Protein AF-A0A1F8SDD2-F1 (afdb_monomer_lite)

Secondary structure (DSSP, 8-state):
------PPP-HHHHHHHHHHHHHHHHHHHHHHTTS-S-EEEE--SSHHHHHHHHHHHHHHTTEEEEEEE-GGG-EEEEEEE--

Sequence (83 aa):
MDAITFLPSPHAADETIGHDLAEIDAAIGLVVHGLATRVQLVGLKGPEAVAATALAHAQAARVRFSLDRGACGTVALTLGPRS

pLDDT: mean 86.62, std 14.25, range [48.44, 97.94]

Radius of gyration: 15.89 Å; chains: 1; bounding box: 43×44×41 Å

Structure (mmCIF, N/CA/C/O backbone):
data_AF-A0A1F8SDD2-F1
#
_entry.id   AF-A0A1F8SDD2-F1
#
loop_
_atom_site.group_PDB
_atom_site.id
_atom_site.type_symbol
_atom_site.label_atom_id
_atom_site.label_alt_id
_atom_site.label_comp_id
_atom_site.label_asym_id
_atom_site.label_entity_id
_atom_site.label_seq_id
_atom_site.pdbx_PDB_ins_code
_atom_site.Cartn_x
_atom_site.Cartn_y
_atom_site.Cartn_z
_atom_site.occupancy
_atom_site.B_iso_or_equiv
_atom_site.auth_seq_id
_atom_site.auth_comp_id
_atom_site.auth_asym_id
_atom_site.auth_atom_id
_atom_site.pdbx_PDB_model_num
ATOM 1 N N . MET A 1 1 ? 30.863 29.078 -24.159 1.00 48.44 1 MET A N 1
ATOM 2 C CA . MET A 1 1 ? 29.399 28.900 -24.227 1.00 48.44 1 MET A CA 1
ATOM 3 C C . MET A 1 1 ? 29.145 27.434 -23.961 1.00 48.44 1 MET A C 1
ATOM 5 O O . MET A 1 1 ? 29.485 26.629 -24.817 1.00 48.44 1 MET A O 1
ATOM 9 N N . ASP A 1 2 ? 28.665 27.093 -22.768 1.00 50.22 2 ASP A N 1
ATOM 10 C CA . ASP A 1 2 ? 28.355 25.704 -22.425 1.00 50.22 2 ASP A CA 1
ATOM 11 C C . ASP A 1 2 ? 27.069 25.272 -23.132 1.00 50.22 2 ASP A C 1
ATOM 13 O O . ASP A 1 2 ? 26.060 25.979 -23.106 1.00 50.22 2 ASP A O 1
ATOM 17 N N . ALA A 1 3 ? 27.122 24.128 -23.812 1.00 58.34 3 ALA A N 1
ATOM 18 C CA . ALA A 1 3 ? 25.972 23.558 -24.494 1.00 58.34 3 ALA A CA 1
ATOM 19 C C . ALA A 1 3 ? 25.027 22.936 -23.456 1.00 58.34 3 ALA A C 1
ATOM 21 O O . ALA A 1 3 ? 25.346 21.918 -22.840 1.00 58.34 3 ALA A O 1
ATOM 22 N N . ILE A 1 4 ? 23.853 23.540 -23.262 1.00 66.81 4 ILE A N 1
ATOM 23 C CA . ILE A 1 4 ? 22.789 22.946 -22.447 1.00 66.81 4 ILE A CA 1
ATOM 24 C C . ILE A 1 4 ? 22.265 21.718 -23.198 1.00 66.81 4 ILE A C 1
ATOM 26 O O . ILE A 1 4 ? 21.622 21.839 -24.239 1.00 66.81 4 ILE A O 1
ATOM 30 N N . THR A 1 5 ? 22.557 20.529 -22.672 1.00 65.44 5 THR A N 1
ATOM 31 C CA . THR A 1 5 ? 21.987 19.272 -23.166 1.00 65.44 5 THR A CA 1
ATOM 32 C C .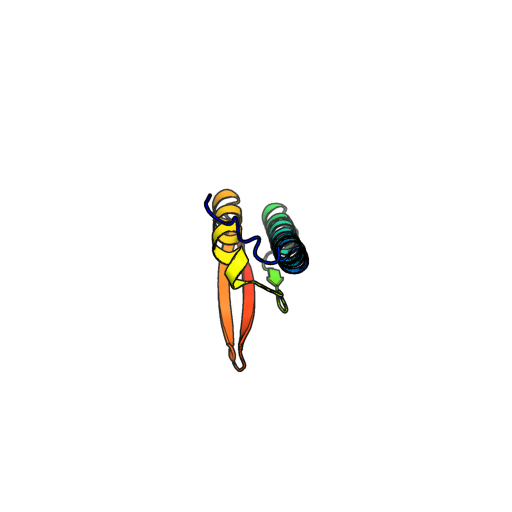 THR A 1 5 ? 20.664 19.031 -22.452 1.00 65.44 5 THR A C 1
ATOM 34 O O . THR A 1 5 ? 20.644 18.755 -21.254 1.00 65.44 5 THR A O 1
ATOM 37 N N . PHE A 1 6 ? 19.553 19.136 -23.178 1.00 61.53 6 PHE A N 1
ATOM 38 C CA . PHE A 1 6 ? 18.249 18.710 -22.678 1.00 61.53 6 PHE A CA 1
ATOM 39 C C . PHE A 1 6 ? 18.123 17.193 -22.849 1.00 61.53 6 PHE A C 1
ATOM 41 O O . PHE A 1 6 ? 18.090 16.684 -23.968 1.00 61.53 6 PHE A O 1
ATOM 48 N N . LEU A 1 7 ? 18.085 16.474 -21.727 1.00 59.59 7 LEU A N 1
ATOM 49 C CA . LEU A 1 7 ? 17.754 15.050 -21.687 1.00 59.59 7 LEU A CA 1
ATOM 50 C C . LEU A 1 7 ? 16.233 14.870 -21.844 1.00 59.59 7 LEU A C 1
ATOM 52 O O . LEU A 1 7 ? 15.475 15.731 -21.388 1.00 59.59 7 LEU A O 1
ATOM 56 N N . PRO A 1 8 ? 15.766 13.780 -22.480 1.00 52.16 8 PRO A N 1
ATOM 57 C CA . PRO A 1 8 ? 14.341 13.522 -22.650 1.00 52.16 8 PRO A CA 1
ATOM 58 C C . PRO A 1 8 ? 13.636 13.507 -21.286 1.00 52.16 8 PRO A C 1
ATOM 60 O O . PRO A 1 8 ? 13.986 12.726 -20.404 1.00 52.16 8 PRO A O 1
ATOM 63 N N . SER A 1 9 ? 12.652 14.395 -21.114 1.00 56.47 9 SER A N 1
ATOM 64 C CA . SER A 1 9 ? 11.793 14.429 -19.929 1.00 56.47 9 SER A CA 1
ATOM 65 C C . SER A 1 9 ? 10.855 13.219 -19.970 1.00 56.47 9 SER A C 1
ATOM 67 O O . SER A 1 9 ? 10.104 13.070 -20.939 1.00 56.47 9 SER A O 1
ATOM 69 N N . PRO A 1 10 ? 10.870 12.340 -18.958 1.00 55.09 10 PRO A N 1
ATOM 70 C CA . PRO A 1 10 ? 10.096 11.115 -18.975 1.00 55.09 10 PRO A CA 1
ATOM 71 C C . PRO A 1 10 ? 8.684 11.404 -18.450 1.00 55.09 10 PRO A C 1
ATOM 73 O O . PRO A 1 10 ? 8.286 10.860 -17.428 1.00 55.09 10 PRO A O 1
ATOM 76 N N . HIS A 1 11 ? 7.916 12.261 -19.131 1.00 56.16 11 HIS A N 1
ATOM 77 C CA . HIS A 1 11 ? 6.548 12.625 -18.718 1.00 56.16 11 HIS A CA 1
ATOM 78 C C . HIS A 1 11 ? 5.675 11.391 -18.409 1.00 56.16 11 HIS A C 1
ATOM 80 O O . HIS A 1 11 ? 4.954 11.364 -17.418 1.00 56.16 11 HIS A O 1
ATOM 86 N N . ALA A 1 12 ? 5.819 10.319 -19.194 1.00 60.12 12 ALA A N 1
ATOM 87 C CA . ALA A 1 12 ? 5.113 9.057 -18.964 1.00 60.12 12 ALA A CA 1
ATOM 88 C C . ALA A 1 12 ? 5.534 8.328 -17.667 1.00 60.12 12 ALA A C 1
ATOM 90 O O . ALA A 1 12 ? 4.740 7.584 -17.086 1.00 60.12 12 ALA A O 1
ATOM 91 N N . ALA A 1 13 ? 6.775 8.517 -17.205 1.00 61.47 13 ALA A N 1
ATOM 92 C CA . ALA A 1 13 ? 7.242 7.969 -15.934 1.00 61.47 13 ALA A CA 1
ATOM 93 C C . ALA A 1 13 ? 6.686 8.768 -14.746 1.00 61.47 13 ALA A C 1
ATOM 95 O O . ALA A 1 13 ? 6.263 8.153 -13.770 1.00 61.47 13 ALA A O 1
ATOM 96 N N . ASP A 1 14 ? 6.604 10.098 -14.855 1.00 67.81 14 ASP A N 1
ATOM 97 C CA . ASP A 1 14 ? 6.001 10.954 -13.821 1.00 67.81 14 ASP A CA 1
ATOM 98 C C . ASP A 1 14 ? 4.506 10.654 -13.631 1.00 67.81 14 ASP A C 1
ATOM 100 O O . ASP A 1 14 ? 4.043 10.509 -12.499 1.00 67.81 14 ASP A O 1
ATOM 104 N N . GLU A 1 15 ? 3.754 10.465 -14.720 1.00 75.44 15 GLU A N 1
ATOM 105 C CA . GLU A 1 15 ? 2.340 10.061 -14.654 1.00 75.44 15 GLU A CA 1
ATOM 106 C C . GLU A 1 15 ? 2.162 8.686 -13.998 1.00 75.44 15 GLU A C 1
ATOM 108 O O . GLU A 1 15 ? 1.243 8.471 -13.206 1.00 75.44 15 GLU A O 1
ATOM 113 N N . THR A 1 16 ? 3.068 7.755 -14.297 1.00 79.00 16 THR A N 1
ATOM 114 C CA . THR A 1 16 ? 3.050 6.405 -13.728 1.00 79.00 16 THR A CA 1
ATOM 115 C C . THR A 1 16 ? 3.333 6.418 -12.222 1.00 79.00 16 THR A C 1
ATOM 117 O O . THR A 1 16 ? 2.625 5.759 -11.462 1.00 79.00 16 THR A O 1
ATOM 120 N N . ILE A 1 17 ? 4.325 7.200 -11.784 1.00 85.94 17 ILE A N 1
ATOM 121 C CA . ILE A 1 17 ? 4.658 7.398 -10.365 1.00 85.94 17 ILE A CA 1
ATOM 122 C C . ILE A 1 17 ? 3.484 8.052 -9.630 1.00 85.94 17 ILE A C 1
ATOM 124 O O . ILE A 1 17 ? 3.111 7.608 -8.544 1.00 85.94 17 ILE A O 1
ATOM 128 N N . GLY A 1 18 ? 2.876 9.078 -10.232 1.00 87.69 18 GLY A N 1
ATOM 129 C CA . GLY A 1 18 ? 1.707 9.752 -9.671 1.00 87.69 18 GLY A CA 1
ATOM 130 C C . GLY A 1 18 ? 0.514 8.811 -9.495 1.00 87.69 18 GLY A C 1
ATOM 131 O O . GLY A 1 18 ? -0.137 8.839 -8.452 1.00 87.69 18 GLY A O 1
ATOM 132 N N . HIS A 1 19 ? 0.262 7.940 -10.475 1.00 90.50 19 HIS A N 1
ATOM 133 C CA . HIS A 1 19 ? -0.812 6.950 -10.405 1.00 90.50 19 HIS A CA 1
ATOM 134 C C . HIS A 1 19 ? -0.588 5.936 -9.277 1.00 90.50 19 HIS A C 1
ATO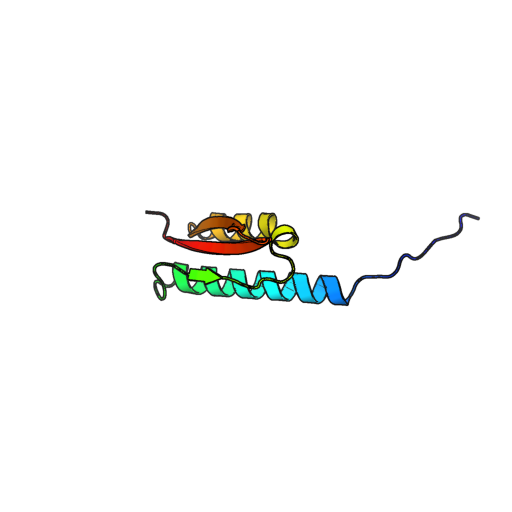M 136 O O . HIS A 1 19 ? -1.480 5.720 -8.460 1.00 90.50 19 HIS A O 1
ATOM 142 N N . ASP A 1 20 ? 0.598 5.329 -9.198 1.00 93.81 20 ASP A N 1
ATOM 143 C CA . ASP A 1 20 ? 0.902 4.347 -8.152 1.00 93.81 20 ASP A CA 1
ATOM 144 C C . ASP A 1 20 ? 0.816 4.962 -6.749 1.00 93.81 20 ASP A C 1
ATOM 146 O O . ASP A 1 20 ? 0.302 4.330 -5.826 1.00 93.81 20 ASP A O 1
ATOM 150 N N . LEU A 1 21 ? 1.282 6.204 -6.579 1.00 95.31 21 LEU A N 1
ATOM 151 C CA . LEU A 1 21 ? 1.176 6.901 -5.300 1.00 95.31 21 LEU A CA 1
ATOM 152 C C . LEU A 1 21 ? -0.288 7.189 -4.930 1.00 95.31 21 LEU A C 1
ATOM 154 O O . LEU A 1 21 ? -0.669 6.974 -3.782 1.00 95.31 21 LEU A O 1
ATOM 158 N N . ALA A 1 22 ? -1.118 7.600 -5.894 1.00 95.81 22 ALA A N 1
ATOM 159 C CA . ALA A 1 22 ? -2.543 7.839 -5.669 1.00 95.81 22 ALA A CA 1
ATOM 160 C C . ALA A 1 22 ? -3.296 6.564 -5.242 1.00 95.81 22 ALA A C 1
ATOM 162 O O . ALA A 1 22 ? -4.118 6.612 -4.326 1.00 95.81 22 ALA A O 1
ATOM 163 N N . GLU A 1 23 ? -2.985 5.418 -5.854 1.00 96.62 23 GLU A N 1
ATOM 164 C CA . GLU A 1 23 ? -3.540 4.113 -5.463 1.00 96.62 23 GLU A CA 1
ATOM 165 C C . GLU A 1 23 ? -3.151 3.740 -4.024 1.00 96.62 23 GLU A C 1
ATOM 167 O O . GLU A 1 23 ? -3.978 3.273 -3.234 1.00 96.62 23 GLU A O 1
ATOM 172 N N . ILE A 1 24 ? -1.894 3.991 -3.646 1.00 96.88 24 ILE A N 1
ATOM 173 C CA . ILE A 1 24 ? -1.420 3.746 -2.282 1.00 96.88 24 ILE A CA 1
ATOM 174 C C . ILE A 1 24 ? -2.122 4.670 -1.282 1.00 96.88 24 ILE A C 1
ATOM 176 O O . ILE A 1 24 ? -2.563 4.198 -0.233 1.00 96.88 24 ILE A O 1
ATOM 180 N N . ASP A 1 25 ? -2.271 5.955 -1.597 1.00 97.94 25 ASP A N 1
ATOM 181 C CA . ASP A 1 25 ? -2.951 6.922 -0.730 1.00 97.94 25 ASP A CA 1
ATOM 182 C C . ASP A 1 25 ? -4.433 6.576 -0.542 1.00 97.94 25 ASP A C 1
ATOM 184 O O . ASP A 1 25 ? -4.951 6.633 0.578 1.00 97.94 25 ASP A O 1
ATOM 188 N N . ALA A 1 26 ? -5.106 6.120 -1.602 1.00 97.88 26 ALA A N 1
ATOM 189 C CA . ALA A 1 26 ? -6.468 5.605 -1.511 1.00 97.88 26 ALA A CA 1
ATOM 190 C C . ALA A 1 26 ? -6.544 4.379 -0.586 1.00 97.88 26 ALA A C 1
ATOM 192 O O . ALA A 1 26 ? -7.406 4.309 0.296 1.00 97.88 26 ALA A O 1
ATOM 193 N N . ALA A 1 27 ? -5.609 3.437 -0.724 1.00 97.69 27 ALA A N 1
ATOM 194 C CA . ALA A 1 27 ? -5.545 2.247 0.116 1.00 97.69 27 ALA A CA 1
ATOM 195 C C . ALA A 1 27 ? -5.235 2.569 1.592 1.00 97.69 27 ALA A C 1
ATOM 197 O O . ALA A 1 27 ? -5.824 1.962 2.490 1.00 97.69 27 ALA A O 1
ATOM 198 N N . ILE A 1 28 ? -4.375 3.559 1.863 1.00 97.81 28 ILE A N 1
ATOM 199 C CA . ILE A 1 28 ? -4.168 4.114 3.210 1.00 97.81 28 ILE A CA 1
ATOM 200 C C . ILE A 1 28 ? -5.491 4.675 3.738 1.00 97.81 28 ILE A C 1
ATOM 202 O O . ILE A 1 28 ? -5.880 4.360 4.864 1.00 97.81 28 ILE A O 1
ATOM 206 N N . GLY A 1 29 ? -6.212 5.443 2.917 1.00 97.44 29 GLY A N 1
ATOM 207 C CA . GLY A 1 29 ? -7.533 5.974 3.242 1.00 97.44 29 GLY A CA 1
ATOM 208 C C . GLY A 1 29 ? -8.521 4.884 3.662 1.00 97.44 29 GLY A C 1
ATOM 209 O O . GLY A 1 29 ? -9.175 5.029 4.695 1.00 97.44 29 GLY A O 1
ATOM 210 N N . LEU A 1 30 ? -8.590 3.767 2.933 1.00 97.56 30 LEU A N 1
ATOM 211 C CA . LEU A 1 30 ? -9.458 2.636 3.290 1.00 97.56 30 LEU A CA 1
ATOM 212 C C . LEU A 1 30 ? -9.140 2.068 4.680 1.00 97.56 30 LEU A C 1
ATOM 214 O O . LEU A 1 30 ? -10.056 1.761 5.444 1.00 97.56 30 LEU A O 1
ATOM 218 N N . VAL A 1 31 ? -7.856 1.955 5.031 1.00 97.38 31 VAL A N 1
ATOM 219 C CA . VAL A 1 31 ? -7.432 1.454 6.347 1.00 97.38 31 VAL A CA 1
ATOM 220 C C . VAL A 1 31 ? -7.728 2.466 7.454 1.00 97.38 31 VAL A C 1
ATOM 222 O O . VAL A 1 31 ? -8.273 2.094 8.492 1.00 97.38 31 VAL A O 1
ATOM 225 N N . VAL A 1 32 ? -7.415 3.746 7.236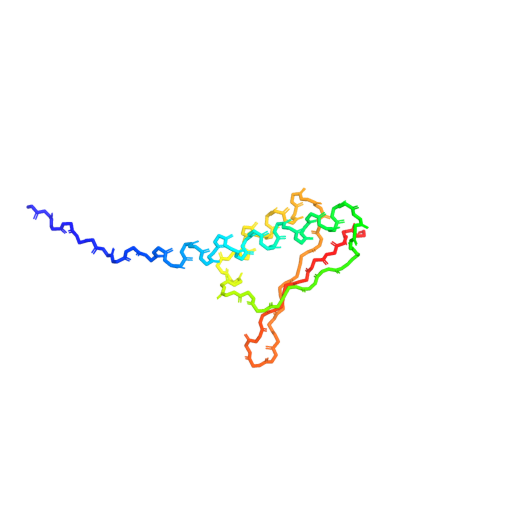 1.00 97.31 32 VAL A N 1
ATOM 226 C CA . VAL A 1 32 ? -7.629 4.824 8.219 1.00 97.31 32 VAL A CA 1
ATOM 227 C C . VAL A 1 32 ? -9.104 4.967 8.589 1.00 97.31 32 VAL A C 1
ATOM 229 O O . VAL A 1 32 ? -9.428 5.132 9.763 1.00 97.31 32 VAL A O 1
ATOM 232 N N . HIS A 1 33 ? -10.004 4.860 7.611 1.00 96.69 33 HIS A N 1
ATOM 233 C CA . HIS A 1 33 ? -11.447 4.963 7.842 1.00 96.69 33 HIS A CA 1
ATOM 234 C C . HIS A 1 33 ? -12.076 3.655 8.354 1.00 96.69 33 HIS A C 1
ATOM 236 O O . HIS A 1 33 ? -13.295 3.578 8.493 1.00 96.69 33 HIS A O 1
ATOM 242 N N . GLY A 1 34 ? -11.276 2.614 8.616 1.00 95.00 34 GLY A N 1
ATOM 243 C CA . GLY A 1 34 ? -11.770 1.316 9.081 1.00 95.00 34 GLY A CA 1
ATOM 244 C C . GLY A 1 34 ? -12.597 0.551 8.043 1.00 95.00 34 GLY A C 1
ATOM 245 O O . GLY A 1 34 ? -13.281 -0.406 8.395 1.00 95.00 34 GLY A O 1
ATOM 246 N N . LEU A 1 35 ? -12.536 0.954 6.769 1.00 96.44 35 LEU A N 1
ATOM 247 C CA . LEU A 1 35 ? -13.239 0.302 5.661 1.00 96.44 35 LEU A CA 1
ATOM 248 C C . LEU A 1 35 ? -12.533 -0.986 5.219 1.00 96.44 35 LEU A C 1
ATOM 250 O O . LEU A 1 35 ? -13.161 -1.874 4.647 1.00 96.44 35 LEU A O 1
ATOM 254 N N . ALA A 1 36 ? -11.234 -1.098 5.504 1.00 95.50 36 ALA A N 1
ATOM 255 C CA . ALA A 1 36 ? -10.447 -2.301 5.283 1.00 95.50 36 ALA A CA 1
ATOM 256 C C . ALA A 1 36 ? -9.492 -2.560 6.456 1.00 95.50 36 ALA A C 1
ATOM 258 O O . ALA A 1 36 ? -8.786 -1.668 6.917 1.00 95.50 36 ALA A O 1
ATOM 259 N N . THR A 1 37 ? -9.415 -3.811 6.915 1.00 93.62 37 THR A N 1
ATOM 260 C CA . THR A 1 37 ? -8.430 -4.239 7.927 1.00 93.62 37 THR A CA 1
ATOM 261 C C . THR A 1 37 ? -7.082 -4.601 7.309 1.00 93.62 37 THR A C 1
ATOM 263 O O . THR A 1 37 ? -6.063 -4.609 7.993 1.00 93.62 37 THR A O 1
ATOM 266 N N . ARG A 1 38 ? -7.056 -4.910 6.011 1.00 95.81 38 ARG A N 1
ATOM 267 C CA . ARG A 1 38 ? -5.841 -5.177 5.246 1.00 95.81 38 ARG A CA 1
ATOM 268 C C . ARG A 1 38 ? -6.098 -4.881 3.775 1.00 95.81 38 ARG A C 1
ATOM 270 O O . ARG A 1 38 ? -7.087 -5.362 3.231 1.00 95.81 38 ARG A O 1
ATOM 277 N N . VAL A 1 39 ? -5.193 -4.150 3.134 1.00 96.81 39 VAL A N 1
ATOM 278 C CA . VAL A 1 39 ? -5.207 -3.925 1.681 1.00 96.81 39 VAL A CA 1
ATOM 279 C C . VAL A 1 39 ? -3.907 -4.456 1.101 1.00 96.81 39 VAL A C 1
ATOM 281 O O . VAL A 1 39 ? -2.837 -4.185 1.643 1.00 96.81 39 VAL A O 1
ATOM 284 N N . GLN A 1 40 ? -3.996 -5.233 0.025 1.00 96.25 40 GLN A N 1
ATOM 285 C CA . GLN A 1 40 ? -2.837 -5.680 -0.738 1.00 96.25 40 GLN A CA 1
ATOM 286 C C . GLN A 1 40 ? -2.944 -5.121 -2.155 1.00 96.25 40 GLN A C 1
ATOM 288 O O . GLN A 1 40 ? -3.880 -5.453 -2.877 1.00 96.25 40 GLN A O 1
ATOM 293 N N . LEU A 1 41 ? -1.991 -4.276 -2.535 1.00 94.12 41 LEU A N 1
ATOM 294 C CA . LEU A 1 41 ? -1.849 -3.765 -3.891 1.00 94.12 41 LEU A CA 1
ATOM 295 C C . LEU A 1 41 ? -0.844 -4.632 -4.647 1.00 94.12 41 LEU A C 1
ATOM 297 O O . LEU A 1 41 ? 0.244 -4.929 -4.145 1.00 94.12 41 LEU A O 1
ATOM 301 N N . VAL A 1 42 ? -1.225 -5.037 -5.853 1.00 92.44 42 VAL A N 1
ATOM 302 C CA . VAL A 1 42 ? -0.415 -5.828 -6.784 1.00 92.44 42 VAL A CA 1
ATOM 303 C C . VAL A 1 42 ? -0.432 -5.154 -8.150 1.00 92.44 42 VAL A C 1
ATOM 305 O O . VAL A 1 42 ? -1.396 -4.474 -8.490 1.00 92.44 42 VAL A O 1
ATOM 308 N N . GLY A 1 43 ? 0.626 -5.344 -8.939 1.00 88.88 43 GLY A N 1
ATOM 309 C CA . GLY A 1 43 ? 0.695 -4.778 -10.290 1.00 88.88 43 GLY A CA 1
ATOM 310 C C . GLY A 1 43 ? 0.951 -3.268 -10.339 1.00 88.88 43 GLY A C 1
ATOM 311 O O . GLY A 1 43 ? 0.671 -2.648 -11.362 1.00 88.88 43 GLY A O 1
ATOM 312 N N . LEU A 1 44 ? 1.492 -2.686 -9.261 1.00 89.50 44 LEU A N 1
ATOM 313 C CA . LEU A 1 44 ? 2.066 -1.339 -9.294 1.00 89.50 44 LEU A CA 1
ATOM 314 C C . LEU A 1 44 ? 3.171 -1.292 -10.359 1.00 89.50 44 LEU A C 1
ATOM 316 O O . LEU A 1 44 ? 3.944 -2.244 -10.503 1.00 89.50 44 LEU A O 1
ATOM 320 N N . LYS A 1 45 ? 3.229 -0.201 -11.120 1.00 89.25 45 LYS A N 1
ATOM 321 C CA . LYS A 1 45 ? 4.121 -0.057 -12.280 1.00 89.25 45 LYS A CA 1
ATOM 322 C C . LYS A 1 45 ? 5.542 0.369 -11.894 1.00 89.25 45 LYS A C 1
ATOM 324 O O . LYS A 1 45 ? 6.493 0.004 -12.579 1.00 89.25 45 LYS A O 1
ATOM 329 N N . GLY A 1 46 ? 5.690 1.125 -10.811 1.00 88.19 46 GLY A N 1
ATOM 330 C CA . GLY A 1 46 ? 6.951 1.590 -10.239 1.00 88.19 46 GLY A CA 1
ATOM 331 C C . GLY A 1 46 ? 6.932 1.601 -8.706 1.00 88.19 46 GLY A C 1
ATOM 332 O O . GLY A 1 46 ? 7.217 2.646 -8.114 1.00 88.19 46 GLY A O 1
ATOM 333 N N . PRO A 1 47 ? 6.633 0.469 -8.036 1.00 87.44 47 PRO A N 1
ATOM 334 C CA . PRO A 1 47 ? 6.465 0.428 -6.585 1.00 87.44 47 PRO A CA 1
ATOM 335 C C . PRO A 1 47 ? 7.728 0.855 -5.831 1.00 87.44 47 PRO A C 1
ATOM 337 O O . PRO A 1 47 ? 7.630 1.507 -4.796 1.00 87.44 47 PRO A O 1
ATOM 340 N N . GLU A 1 48 ? 8.920 0.554 -6.351 1.00 89.44 48 GLU A N 1
ATOM 341 C CA . GLU A 1 48 ? 10.189 0.999 -5.770 1.00 89.44 48 GLU A CA 1
ATOM 342 C C . GLU A 1 48 ? 10.375 2.517 -5.828 1.00 89.44 48 GLU A C 1
ATOM 344 O O . GLU A 1 48 ? 10.928 3.093 -4.890 1.00 89.44 48 GLU A O 1
ATOM 349 N N . ALA A 1 49 ? 9.916 3.164 -6.902 1.00 90.00 49 ALA A N 1
ATOM 350 C CA . ALA A 1 49 ? 10.069 4.605 -7.082 1.00 90.00 49 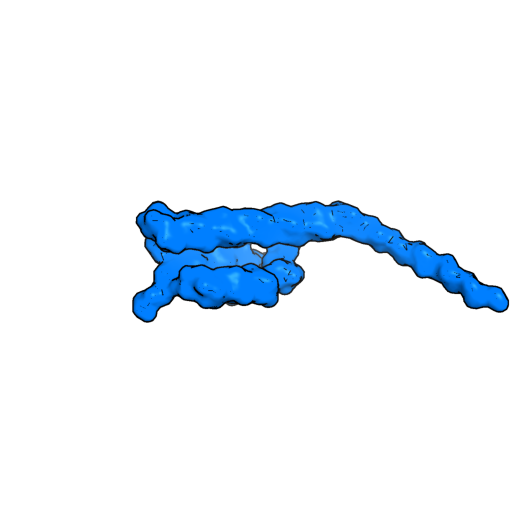ALA A CA 1
ATOM 351 C C . ALA A 1 49 ? 9.209 5.392 -6.082 1.00 90.00 49 ALA A C 1
ATOM 353 O O . ALA A 1 49 ? 9.621 6.449 -5.609 1.00 90.00 49 ALA A O 1
ATOM 354 N N . VAL A 1 50 ? 8.043 4.850 -5.715 1.00 92.94 50 VAL A N 1
ATOM 355 C CA . VAL A 1 50 ? 7.123 5.469 -4.748 1.00 92.94 50 VAL A CA 1
ATOM 356 C C . VAL A 1 50 ? 7.300 4.957 -3.319 1.00 92.94 50 VAL A C 1
ATOM 358 O O . VAL A 1 50 ? 6.759 5.565 -2.399 1.00 92.94 50 VAL A O 1
ATOM 361 N N . ALA A 1 51 ? 8.063 3.881 -3.093 1.00 92.75 51 ALA A N 1
ATOM 362 C CA . ALA A 1 51 ? 8.131 3.181 -1.806 1.00 92.75 51 ALA A CA 1
ATOM 363 C C . ALA A 1 51 ? 8.483 4.091 -0.620 1.00 92.75 51 ALA A C 1
ATOM 365 O O . ALA A 1 51 ? 7.886 3.965 0.449 1.00 92.75 51 ALA A O 1
ATOM 366 N N . ALA A 1 52 ? 9.439 5.009 -0.794 1.00 94.81 52 ALA A N 1
ATOM 367 C CA . ALA A 1 52 ? 9.861 5.916 0.272 1.00 94.81 52 ALA A CA 1
ATOM 368 C C . ALA A 1 52 ? 8.753 6.916 0.647 1.00 94.81 52 ALA A C 1
ATOM 370 O O . ALA A 1 52 ? 8.432 7.070 1.827 1.00 94.81 52 ALA A O 1
ATOM 371 N N . THR A 1 53 ? 8.131 7.547 -0.352 1.00 96.44 53 THR A N 1
ATOM 372 C CA . THR A 1 53 ? 7.022 8.495 -0.162 1.00 96.44 53 THR A CA 1
ATOM 373 C C . THR A 1 53 ? 5.795 7.794 0.419 1.00 96.44 53 THR A C 1
ATOM 375 O O . THR A 1 53 ? 5.234 8.237 1.418 1.00 96.44 53 THR A O 1
ATOM 378 N N . ALA A 1 54 ? 5.443 6.637 -0.136 1.00 96.06 54 ALA A N 1
ATOM 379 C CA . ALA A 1 54 ? 4.360 5.786 0.335 1.00 96.06 54 ALA A CA 1
ATOM 380 C C . ALA A 1 54 ? 4.546 5.355 1.798 1.00 96.06 54 ALA A C 1
ATOM 382 O O . ALA A 1 54 ? 3.606 5.401 2.596 1.00 96.06 54 ALA A O 1
ATOM 383 N N . LEU A 1 55 ? 5.770 4.973 2.182 1.00 97.31 55 LEU A N 1
ATOM 384 C CA . LEU A 1 55 ? 6.093 4.646 3.567 1.00 97.31 55 LEU A CA 1
ATOM 385 C C . LEU A 1 55 ? 5.903 5.864 4.478 1.00 97.31 55 LEU A C 1
ATOM 387 O O . LEU A 1 55 ? 5.311 5.720 5.547 1.00 97.31 55 LEU A O 1
ATOM 391 N N . ALA A 1 56 ? 6.362 7.049 4.067 1.00 97.88 56 ALA A N 1
ATOM 392 C CA . ALA A 1 56 ? 6.174 8.277 4.837 1.00 97.88 56 ALA A CA 1
ATOM 393 C C . ALA A 1 56 ? 4.682 8.601 5.047 1.00 97.88 56 ALA A C 1
ATOM 395 O O . ALA A 1 56 ? 4.274 8.884 6.176 1.00 97.88 56 ALA A O 1
ATOM 396 N N . HIS A 1 57 ? 3.853 8.475 4.006 1.00 97.81 57 HIS A N 1
ATOM 397 C CA . HIS A 1 57 ? 2.402 8.671 4.103 1.00 97.81 57 HIS A CA 1
ATOM 398 C C . HIS A 1 57 ? 1.756 7.661 5.065 1.00 97.81 57 HIS A C 1
ATOM 400 O O . HIS A 1 57 ? 1.024 8.046 5.980 1.00 97.81 57 HIS A O 1
ATOM 406 N N . ALA A 1 58 ? 2.089 6.370 4.940 1.00 96.94 58 ALA A N 1
ATOM 407 C CA . ALA A 1 58 ? 1.576 5.335 5.836 1.00 96.94 58 ALA A CA 1
ATOM 408 C C . ALA A 1 58 ? 2.011 5.566 7.294 1.00 96.94 58 ALA A C 1
ATOM 410 O O . ALA A 1 58 ? 1.219 5.387 8.221 1.00 96.94 58 ALA A O 1
ATOM 411 N N . GLN A 1 59 ? 3.254 6.004 7.522 1.00 97.38 59 GLN A N 1
ATOM 412 C CA . GLN A 1 59 ? 3.755 6.336 8.857 1.00 97.38 59 GLN A CA 1
ATOM 413 C C . GLN A 1 59 ? 3.002 7.517 9.477 1.00 97.38 59 GLN A C 1
ATOM 415 O O . GLN A 1 59 ? 2.600 7.417 10.641 1.00 97.38 59 GLN A O 1
ATOM 420 N N . ALA A 1 60 ? 2.772 8.587 8.710 1.00 97.56 60 ALA A N 1
ATOM 421 C CA . ALA A 1 60 ? 1.990 9.743 9.146 1.00 97.56 60 ALA A CA 1
ATOM 422 C C . ALA A 1 60 ? 0.546 9.351 9.508 1.00 97.56 60 ALA A C 1
ATOM 424 O O . ALA A 1 60 ? 0.012 9.806 10.520 1.00 97.56 60 ALA A O 1
ATOM 425 N N . ALA A 1 61 ? -0.045 8.428 8.747 1.00 96.44 61 ALA A N 1
ATOM 426 C CA . ALA A 1 61 ? -1.385 7.893 8.974 1.00 96.44 61 ALA A CA 1
ATOM 427 C C . ALA A 1 61 ? -1.467 6.797 10.059 1.00 96.44 61 ALA A C 1
ATOM 429 O O . ALA A 1 61 ? -2.543 6.259 10.307 1.00 96.44 61 ALA A O 1
ATOM 430 N N . ARG A 1 62 ? -0.349 6.433 10.708 1.00 96.56 62 ARG A N 1
ATOM 431 C CA . ARG A 1 62 ? -0.257 5.293 11.647 1.00 96.56 62 ARG A CA 1
ATOM 432 C C . ARG A 1 62 ? -0.742 3.965 11.044 1.00 96.56 62 ARG A C 1
ATOM 434 O O . ARG A 1 62 ? -1.252 3.099 11.750 1.00 96.56 62 ARG A O 1
ATOM 441 N N . VAL A 1 63 ? -0.511 3.775 9.753 1.00 97.25 63 VAL A N 1
ATOM 442 C CA . VAL A 1 63 ? -0.776 2.538 9.017 1.00 97.25 63 VAL A CA 1
ATOM 443 C C . VAL A 1 63 ? 0.504 1.693 8.977 1.00 97.25 63 VAL A C 1
ATOM 445 O O . VAL A 1 63 ? 1.630 2.198 8.890 1.00 97.25 63 VAL A O 1
ATOM 448 N N . ARG A 1 64 ? 0.360 0.377 9.135 1.00 97.12 64 ARG A N 1
ATOM 449 C CA . ARG A 1 64 ? 1.431 -0.599 8.923 1.00 97.12 64 ARG A CA 1
ATOM 450 C C . ARG A 1 64 ? 1.660 -0.733 7.423 1.00 97.12 64 ARG A C 1
ATOM 452 O O . ARG A 1 64 ? 0.708 -0.911 6.677 1.00 97.12 64 ARG A O 1
ATOM 459 N N . PHE A 1 65 ? 2.922 -0.706 7.017 1.00 97.00 65 PHE A N 1
ATOM 460 C CA . PHE A 1 65 ? 3.350 -0.786 5.626 1.00 97.00 65 PHE A CA 1
ATOM 461 C C . PHE A 1 65 ? 4.328 -1.948 5.450 1.00 97.00 65 PHE A C 1
ATOM 463 O O . PHE A 1 65 ? 5.226 -2.129 6.274 1.00 97.00 65 PHE A O 1
ATOM 470 N N . SER A 1 66 ? 4.166 -2.731 4.388 1.00 96.19 66 SER A N 1
ATOM 471 C CA . SER A 1 66 ? 5.104 -3.781 3.996 1.00 96.19 66 SER A CA 1
ATOM 472 C C . SER A 1 66 ? 5.159 -3.874 2.479 1.00 96.19 66 S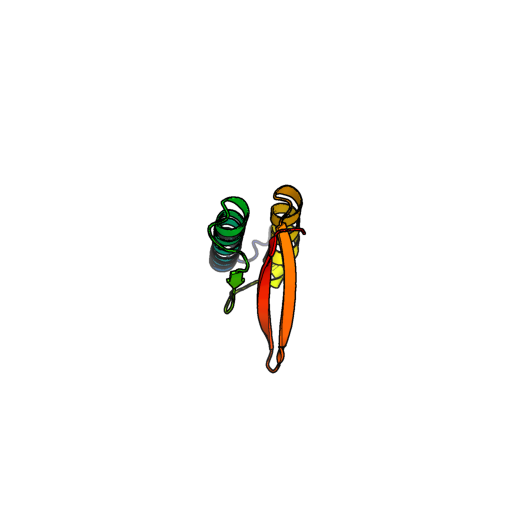ER A C 1
ATOM 474 O O . SER A 1 66 ? 4.121 -3.934 1.829 1.00 96.19 66 SER A O 1
ATOM 476 N N . LEU A 1 67 ? 6.370 -3.894 1.932 1.00 93.88 67 LEU A N 1
ATOM 477 C CA . LEU A 1 67 ? 6.623 -4.153 0.522 1.00 93.88 67 LEU A CA 1
ATOM 478 C C . LEU A 1 67 ? 7.320 -5.510 0.418 1.00 93.88 67 LEU A C 1
ATOM 480 O O . LEU A 1 67 ? 8.397 -5.686 0.988 1.00 93.88 67 LEU A O 1
ATOM 484 N N . ASP A 1 68 ? 6.688 -6.458 -0.260 1.00 93.19 68 ASP A N 1
ATOM 485 C CA . ASP A 1 68 ? 7.191 -7.815 -0.462 1.00 93.19 68 ASP A CA 1
ATOM 486 C C . ASP A 1 68 ? 7.561 -8.014 -1.936 1.00 93.19 68 ASP A C 1
ATOM 488 O O . ASP A 1 68 ? 6.858 -7.548 -2.837 1.00 93.19 68 ASP A O 1
ATOM 492 N N . ARG A 1 69 ? 8.677 -8.706 -2.172 1.00 89.12 69 ARG A N 1
ATOM 493 C CA . ARG A 1 69 ? 9.104 -9.151 -3.497 1.00 89.12 69 ARG A CA 1
ATOM 494 C C . ARG A 1 69 ? 8.877 -10.653 -3.580 1.00 89.12 69 ARG A C 1
ATOM 496 O O . ARG A 1 69 ? 9.678 -11.444 -3.085 1.00 89.12 69 ARG A O 1
ATOM 503 N N . GLY A 1 70 ? 7.786 -11.026 -4.233 1.00 82.00 70 GLY A N 1
ATOM 504 C CA . GLY A 1 70 ? 7.443 -12.411 -4.496 1.00 82.00 70 GLY A CA 1
ATOM 505 C C . GLY A 1 70 ? 8.340 -13.060 -5.551 1.00 82.00 70 GLY A C 1
ATOM 506 O O . GLY A 1 70 ? 9.183 -12.429 -6.199 1.00 82.00 70 GLY A O 1
ATOM 507 N N . ALA A 1 71 ? 8.113 -14.357 -5.764 1.00 76.1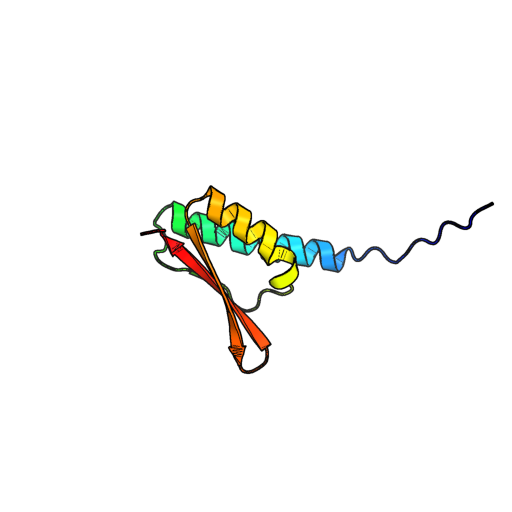9 71 ALA A N 1
ATOM 508 C CA . ALA A 1 71 ? 8.735 -15.092 -6.857 1.00 76.19 71 ALA A CA 1
ATOM 509 C C . ALA A 1 71 ? 8.393 -14.446 -8.217 1.00 76.19 71 ALA A C 1
ATOM 511 O O . ALA A 1 71 ? 7.332 -13.845 -8.394 1.00 76.19 71 ALA A O 1
ATOM 512 N N . CYS A 1 72 ? 9.315 -14.555 -9.176 1.00 75.88 72 CYS A N 1
ATOM 513 C CA . CYS A 1 72 ? 9.180 -13.982 -10.522 1.00 75.88 72 CYS A CA 1
ATOM 514 C C . CYS A 1 72 ? 9.083 -12.443 -10.577 1.00 75.88 72 CYS A C 1
ATOM 516 O O . CYS A 1 72 ? 8.577 -11.902 -11.554 1.00 75.88 72 CYS A O 1
ATOM 518 N N . GLY A 1 73 ? 9.581 -11.730 -9.559 1.00 75.50 73 GLY A N 1
ATOM 519 C CA . GLY A 1 73 ? 9.676 -10.265 -9.589 1.00 75.50 73 GLY A CA 1
ATOM 520 C C . GLY A 1 73 ? 8.350 -9.540 -9.356 1.00 75.50 73 GLY A C 1
ATOM 521 O O . GLY A 1 73 ? 8.264 -8.339 -9.592 1.00 75.50 73 GLY A O 1
ATOM 522 N N . THR A 1 74 ? 7.321 -10.246 -8.878 1.00 82.56 74 THR A N 1
ATOM 523 C CA . THR A 1 74 ? 6.061 -9.606 -8.487 1.00 82.56 74 THR A CA 1
ATOM 524 C C . THR A 1 74 ? 6.277 -8.813 -7.206 1.00 82.56 74 THR A C 1
ATOM 526 O O . THR A 1 74 ? 6.710 -9.372 -6.200 1.00 82.56 74 THR A O 1
ATOM 529 N N . VAL A 1 75 ? 5.942 -7.527 -7.223 1.00 89.38 75 VAL A N 1
ATOM 530 C CA . VAL A 1 75 ? 5.974 -6.682 -6.028 1.00 89.38 75 VAL A CA 1
ATOM 531 C C . VAL A 1 75 ? 4.559 -6.545 -5.479 1.00 89.38 75 VAL A C 1
ATOM 533 O O . VAL A 1 75 ? 3.627 -6.212 -6.214 1.00 89.38 75 VAL A O 1
ATOM 536 N N . ALA A 1 76 ? 4.401 -6.817 -4.186 1.00 92.62 76 ALA A N 1
ATOM 537 C CA . ALA A 1 76 ? 3.143 -6.665 -3.473 1.00 92.62 76 ALA A CA 1
ATOM 538 C C . ALA A 1 76 ? 3.319 -5.682 -2.315 1.00 92.62 76 ALA A C 1
ATOM 540 O O . ALA A 1 76 ? 4.225 -5.820 -1.494 1.00 92.62 76 ALA A O 1
ATOM 541 N N . LEU A 1 77 ? 2.421 -4.709 -2.217 1.00 94.81 77 LEU A N 1
ATOM 542 C CA . LEU A 1 77 ? 2.393 -3.739 -1.130 1.00 94.81 77 LEU A CA 1
ATOM 543 C C . LEU A 1 77 ? 1.219 -4.072 -0.214 1.00 94.81 77 LEU A C 1
ATOM 545 O O . LEU A 1 77 ? 0.080 -4.148 -0.658 1.00 94.81 77 LEU A O 1
ATOM 549 N N . THR A 1 78 ? 1.489 -4.291 1.069 1.00 96.75 78 THR A N 1
ATOM 550 C CA . THR A 1 78 ? 0.477 -4.594 2.085 1.00 96.75 78 THR A CA 1
ATOM 551 C C . THR A 1 78 ? 0.352 -3.449 3.084 1.00 96.75 78 THR A C 1
ATOM 553 O O . THR A 1 78 ? 1.338 -3.034 3.697 1.00 96.75 78 THR A O 1
ATOM 556 N N . LEU A 1 79 ? -0.885 -3.006 3.299 1.00 97.12 79 LEU A N 1
ATOM 557 C CA . LEU A 1 79 ? -1.286 -2.017 4.295 1.00 97.12 79 LEU A CA 1
ATOM 558 C C . LEU A 1 79 ? -2.225 -2.647 5.325 1.00 97.12 79 LEU A C 1
ATOM 560 O O . LEU A 1 79 ? -3.013 -3.533 4.995 1.00 97.12 79 LEU A O 1
ATOM 564 N N . GLY A 1 80 ? -2.168 -2.175 6.567 1.00 95.31 80 GLY A N 1
ATOM 565 C CA . GLY A 1 80 ? -3.085 -2.586 7.634 1.00 95.31 80 GLY A CA 1
ATOM 566 C C . GLY A 1 80 ? -2.976 -1.689 8.869 1.00 95.31 80 GLY A C 1
ATOM 567 O O . GLY A 1 80 ? -2.099 -0.827 8.919 1.00 95.31 80 GLY A O 1
ATOM 568 N N . PRO A 1 81 ? -3.839 -1.851 9.879 1.00 92.31 81 PRO A N 1
ATOM 569 C CA . PRO A 1 81 ? -3.772 -1.057 11.096 1.00 92.31 81 PRO A CA 1
ATOM 570 C C . PRO A 1 81 ? -2.462 -1.322 11.850 1.00 92.31 81 PRO A C 1
ATOM 572 O O . PRO A 1 81 ? -1.935 -2.440 11.850 1.00 92.31 81 PRO A O 1
ATOM 575 N N . ARG A 1 82 ? -1.932 -0.290 12.517 1.00 84.62 82 ARG A N 1
ATOM 576 C CA . ARG A 1 82 ? -0.947 -0.481 13.587 1.00 84.62 82 ARG A CA 1
ATOM 577 C C . ARG A 1 82 ? -1.709 -0.901 14.837 1.00 84.62 82 ARG A C 1
ATOM 579 O O . ARG A 1 82 ? -2.310 -0.062 15.498 1.00 84.62 82 ARG A O 1
ATOM 586 N N . SER A 1 83 ? -1.740 -2.207 15.078 1.00 66.88 83 SER A N 1
ATOM 587 C CA . SER A 1 83 ? -2.077 -2.784 16.383 1.00 66.88 83 SER A CA 1
ATOM 588 C C . SER A 1 83 ? -1.211 -2.186 17.483 1.00 66.88 83 SER A C 1
ATOM 590 O O . SER A 1 83 ? 0.013 -2.087 17.218 1.00 66.88 83 SER A O 1
#

Foldseek 3Di:
DDDDDDDDDPVVVVVLLVVLLVVLLVVLVCQLVVVDQKDKDWDRPCCVVCVVVSVVSCVVSQKDWDWDQDPPRIIMIMIHHDD